Protein AF-A0A3D9BPG2-F1 (afdb_monomer)

Secondary structure (DSSP, 8-state):
---HHHHHHHHHHHHHHHHHHS---SS-HHHHHHHHHHHHHTS-HHHHHHHHHHTSSTTSPPHHHHHHHHHHHHTTSHHHHHH-S-HHHHHHHHHHHHHHHHH--GGGTTTS--HHHHHHHHHHHHHHHHHHHHHHTT--HHHHHHHHHHHIIIIIGGG--

Sequence (161 aa):
MFSENKFLEIIHALETFHRRIFKNHVLDKAEYRNKKQIIIDSVPEEHKAWLKDKLSFGNEPSLKERLIELLSEVCKYRIVGKIIKDNEEFIKQVRDSRNYYTHYDFSMEKKALNGSDLYYLTIKLRIILIIHLLILLGIEDEKIEQILQKLEDYHYNFLIG

Mean predicted aligned error: 5.29 Å

Organism: NCBI:txid333702

Radius of gyration: 18.81 Å; Cα contacts (8 Å, |Δi|>4): 110; chains: 1; bounding box: 44×29×55 Å

Foldseek 3Di:
DDDLVLLVVLLVVLLVLCCVPHDQFPDDPVVLVVVLVVVLVPDDPVCNVVSNVVSPSVRGDDSLVSLVVLCVVPVPAPVLCQLPVDSVLLSQQSVLQNVCSVVVPPVSPVSHDDDVRSVLSSVSSVLSVVLVVCVVVVNDPVVSNVVVVVCCVPPCVVSND

Solvent-accessible surface area (backbone atoms only — not comparable to full-atom values): 9298 Å² total; per-residue (Å²): 138,87,57,72,64,60,40,53,51,53,50,53,50,49,54,52,47,45,55,72,75,45,83,57,48,73,54,56,71,67,59,45,52,51,55,52,49,57,58,44,71,72,48,61,78,91,48,31,65,63,50,54,60,68,53,68,60,68,49,45,64,51,74,66,56,51,50,52,59,57,44,67,75,45,55,84,41,70,66,46,51,56,61,47,82,47,67,68,61,50,50,46,43,53,50,38,26,48,51,19,77,73,66,68,40,74,89,33,53,89,59,27,59,55,74,70,58,34,48,52,53,36,51,54,54,48,52,54,51,50,54,52,52,42,51,74,71,67,53,52,69,71,59,51,48,56,52,50,50,53,45,37,78,77,74,40,64,84,56,64,112

Nea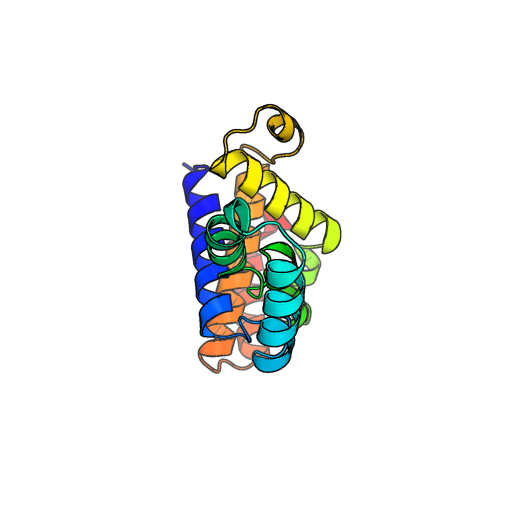rest PDB structures (foldseek):
  8x2q-assembly1_A  TM=1.949E-01  e=6.554E+00  Homo sapiens

InterPro domains:
  IPR041229 Apea-like HEPN [PF18739] (8-142)

pLDDT: mean 90.62, std 9.25, range [51.81, 97.75]

Structure (mmCIF, N/CA/C/O backbone):
data_AF-A0A3D9BPG2-F1
#
_entry.id   AF-A0A3D9BPG2-F1
#
loop_
_atom_site.group_PDB
_atom_site.id
_atom_site.type_symbol
_atom_site.label_atom_id
_atom_site.label_alt_id
_atom_site.label_comp_id
_atom_site.label_asym_id
_atom_site.label_entity_id
_atom_site.label_seq_id
_atom_site.pdbx_PDB_ins_code
_atom_site.Cartn_x
_atom_site.Cartn_y
_atom_site.Cartn_z
_atom_site.occupancy
_atom_site.B_iso_or_equiv
_atom_site.auth_seq_id
_atom_site.auth_comp_id
_atom_site.auth_asym_id
_atom_site.auth_atom_id
_atom_site.pdbx_PDB_model_num
ATOM 1 N N . MET A 1 1 ? 9.214 -1.774 21.238 1.00 57.66 1 MET A N 1
ATOM 2 C CA . MET A 1 1 ? 10.085 -1.045 20.294 1.00 57.66 1 MET A CA 1
ATOM 3 C C . MET A 1 1 ? 9.584 -1.277 18.869 1.00 57.66 1 MET A C 1
ATOM 5 O O . MET A 1 1 ? 9.319 -2.422 18.489 1.00 57.66 1 MET A O 1
ATOM 9 N N . PHE A 1 2 ? 9.318 -0.198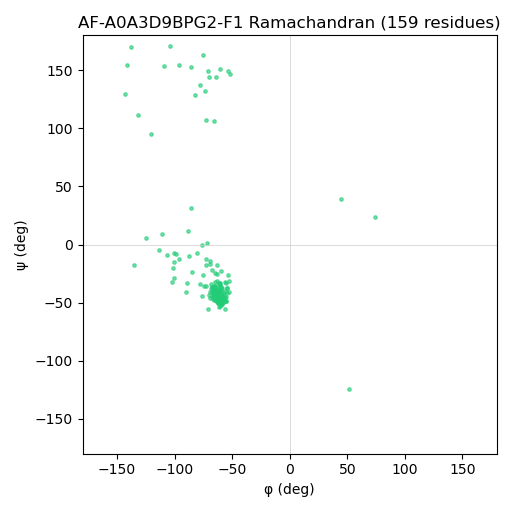 18.137 1.00 76.69 2 PHE A N 1
ATOM 10 C CA . PHE A 1 2 ? 9.007 -0.227 16.705 1.00 76.69 2 PHE A CA 1
ATOM 11 C C . PHE A 1 2 ? 10.318 -0.201 15.906 1.00 76.69 2 PHE A C 1
ATOM 13 O O . PHE A 1 2 ? 11.319 0.283 16.424 1.00 76.69 2 PHE A O 1
ATOM 20 N N . SER A 1 3 ? 10.313 -0.760 14.698 1.00 85.31 3 SER A N 1
ATOM 21 C CA . SER A 1 3 ? 11.442 -0.713 13.768 1.00 85.31 3 SER A CA 1
ATOM 22 C C . SER A 1 3 ? 10.927 -0.530 12.346 1.00 85.31 3 SER A C 1
ATOM 24 O O . SER A 1 3 ? 9.816 -0.950 12.019 1.00 85.31 3 SER A O 1
ATOM 26 N N . GLU A 1 4 ? 11.766 0.039 11.493 1.00 89.81 4 GLU A N 1
ATOM 27 C CA . GLU A 1 4 ? 11.541 0.234 10.061 1.00 89.81 4 GLU A CA 1
ATOM 28 C C . GLU A 1 4 ? 11.226 -1.098 9.361 1.00 89.81 4 GLU A C 1
ATOM 30 O O . GLU A 1 4 ? 10.396 -1.160 8.456 1.00 89.81 4 GLU A O 1
ATOM 35 N N . ASN A 1 5 ? 11.802 -2.203 9.848 1.00 91.44 5 ASN A N 1
ATOM 36 C CA . ASN A 1 5 ? 11.507 -3.545 9.345 1.00 91.44 5 ASN A CA 1
ATOM 37 C C . ASN A 1 5 ? 10.028 -3.916 9.491 1.00 91.44 5 ASN A C 1
ATOM 39 O O . ASN A 1 5 ? 9.472 -4.514 8.579 1.00 91.44 5 ASN A O 1
ATOM 43 N N . LYS A 1 6 ? 9.354 -3.506 10.574 1.00 93.25 6 LYS A N 1
ATOM 44 C CA . LYS A 1 6 ? 7.912 -3.771 10.742 1.00 93.25 6 LYS A CA 1
ATOM 45 C C . LYS A 1 6 ? 7.072 -3.051 9.692 1.00 93.25 6 LYS A C 1
ATOM 47 O O . LYS A 1 6 ? 6.029 -3.559 9.285 1.00 93.25 6 LYS A O 1
ATOM 52 N N . PHE A 1 7 ? 7.521 -1.874 9.257 1.00 95.50 7 PHE A N 1
ATOM 53 C CA . PHE A 1 7 ? 6.901 -1.171 8.143 1.00 95.50 7 PHE A CA 1
ATOM 54 C C . PHE A 1 7 ? 7.105 -1.940 6.827 1.00 95.50 7 PHE A C 1
ATOM 56 O O . PHE A 1 7 ? 6.146 -2.185 6.100 1.00 95.50 7 PHE A O 1
ATOM 63 N N . LEU A 1 8 ? 8.325 -2.397 6.534 1.00 95.81 8 LEU A N 1
ATOM 64 C CA . LEU A 1 8 ? 8.586 -3.184 5.321 1.00 95.81 8 LEU A CA 1
ATOM 65 C C . LEU A 1 8 ? 7.827 -4.522 5.314 1.00 95.81 8 LEU A C 1
ATOM 67 O O . LEU A 1 8 ? 7.263 -4.908 4.292 1.00 95.81 8 LEU A O 1
ATOM 71 N N . GLU A 1 9 ? 7.740 -5.197 6.460 1.00 95.94 9 GLU A N 1
ATOM 72 C CA . GLU A 1 9 ? 6.972 -6.433 6.634 1.00 95.94 9 GLU A CA 1
ATOM 73 C C . GLU A 1 9 ? 5.489 -6.240 6.299 1.00 95.94 9 GLU A C 1
ATOM 75 O O . GLU A 1 9 ? 4.919 -7.063 5.578 1.00 95.94 9 GLU A O 1
ATOM 80 N N . ILE A 1 10 ? 4.857 -5.152 6.768 1.00 97.06 10 ILE A N 1
ATOM 81 C CA . ILE A 1 10 ? 3.442 -4.916 6.453 1.00 97.06 10 ILE A CA 1
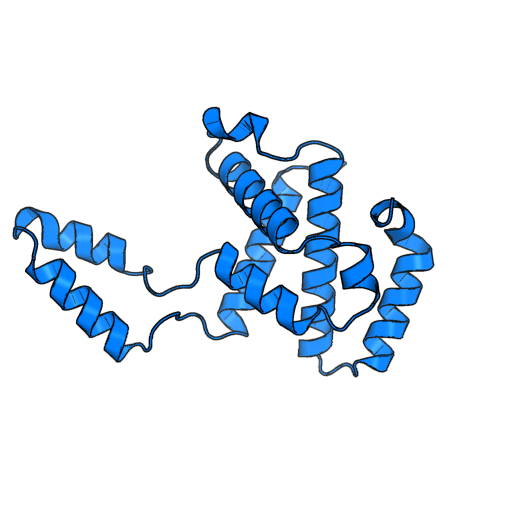ATOM 82 C C . ILE A 1 10 ? 3.234 -4.593 4.969 1.00 97.06 10 ILE A C 1
ATOM 84 O O . ILE A 1 10 ? 2.236 -5.026 4.392 1.00 97.06 10 ILE A O 1
ATOM 88 N N . ILE A 1 11 ? 4.183 -3.907 4.322 1.00 97.12 11 ILE A N 1
ATOM 89 C CA . ILE A 1 11 ? 4.124 -3.674 2.874 1.00 97.12 11 ILE A CA 1
ATOM 90 C C . ILE A 1 11 ? 4.218 -4.990 2.110 1.00 97.12 11 ILE A C 1
ATOM 92 O O . ILE A 1 11 ? 3.367 -5.255 1.263 1.00 97.12 11 ILE A O 1
ATOM 96 N N . HIS A 1 12 ? 5.189 -5.845 2.437 1.00 96.44 12 HIS A N 1
ATOM 97 C CA . HIS A 1 12 ? 5.314 -7.155 1.800 1.00 96.44 12 HIS A CA 1
ATOM 98 C C . HIS A 1 12 ? 4.060 -8.014 2.004 1.00 96.44 12 HIS A C 1
ATOM 100 O O . HIS A 1 12 ? 3.630 -8.710 1.078 1.00 96.44 12 HIS A O 1
ATOM 106 N N . ALA A 1 13 ? 3.442 -7.950 3.187 1.00 97.75 13 ALA A N 1
ATOM 107 C CA . ALA A 1 13 ? 2.187 -8.638 3.463 1.00 97.75 13 ALA A CA 1
ATOM 108 C C . ALA A 1 13 ? 1.044 -8.118 2.574 1.00 97.75 13 ALA A C 1
ATOM 110 O O . ALA A 1 13 ? 0.343 -8.925 1.966 1.00 97.75 13 ALA A O 1
ATOM 111 N N . LEU A 1 14 ? 0.895 -6.796 2.433 1.00 97.69 14 LEU A N 1
ATOM 112 C CA . LEU A 1 14 ? -0.110 -6.177 1.561 1.00 97.69 14 LEU A CA 1
ATOM 113 C C . LEU A 1 14 ? 0.119 -6.499 0.079 1.00 97.69 14 LEU A C 1
ATOM 115 O O . LEU A 1 14 ? -0.828 -6.847 -0.622 1.00 97.69 14 LEU A O 1
ATOM 119 N N . GLU A 1 15 ? 1.361 -6.436 -0.407 1.00 96.31 15 GLU A N 1
ATOM 120 C CA . GLU A 1 15 ? 1.690 -6.774 -1.798 1.00 96.31 15 GLU A CA 1
ATOM 121 C C . GLU A 1 15 ? 1.434 -8.258 -2.093 1.00 96.31 15 GLU A C 1
ATOM 123 O O . GLU A 1 15 ? 0.896 -8.600 -3.149 1.00 96.31 15 GLU A O 1
ATOM 128 N N . THR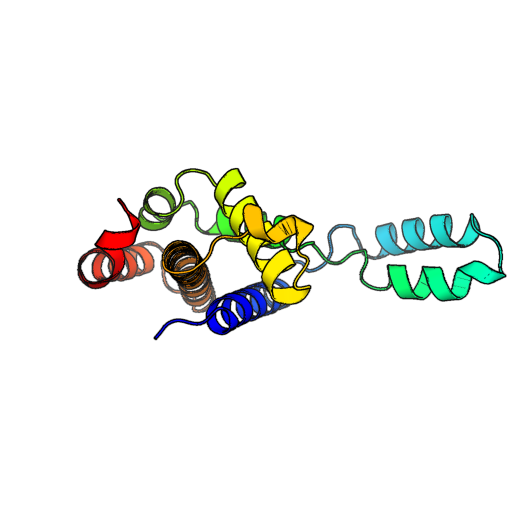 A 1 16 ? 1.771 -9.144 -1.150 1.00 96.38 16 THR A N 1
ATOM 129 C CA . THR A 1 16 ? 1.506 -10.586 -1.266 1.00 96.38 16 THR A CA 1
ATOM 130 C C . THR A 1 16 ? 0.012 -10.880 -1.239 1.00 96.38 16 THR A C 1
ATOM 132 O O . THR A 1 16 ? -0.467 -11.688 -2.036 1.00 96.38 16 THR A O 1
ATOM 135 N N . PHE A 1 17 ? -0.725 -10.224 -0.341 1.00 97.50 17 PHE A N 1
ATOM 136 C CA . PHE A 1 17 ? -2.174 -10.340 -0.251 1.00 97.50 17 PHE A CA 1
ATOM 137 C C . PHE A 1 17 ? -2.835 -9.890 -1.557 1.00 97.50 17 PHE A C 1
ATOM 139 O O . PHE A 1 17 ? -3.547 -10.676 -2.180 1.00 97.50 17 PHE A O 1
ATOM 146 N N . HIS A 1 18 ? -2.516 -8.681 -2.031 1.00 97.12 18 HIS A N 1
ATOM 147 C CA . HIS A 1 18 ? -3.047 -8.142 -3.285 1.00 97.12 18 HIS A CA 1
ATOM 148 C C . HIS A 1 18 ? -2.766 -9.080 -4.463 1.00 97.12 18 HIS A C 1
ATOM 150 O O . HIS A 1 18 ? -3.691 -9.487 -5.159 1.00 97.12 18 HIS A O 1
ATOM 156 N N . ARG A 1 19 ? -1.516 -9.541 -4.612 1.00 95.06 19 ARG A N 1
ATOM 157 C CA . ARG A 1 19 ? -1.111 -10.472 -5.679 1.00 95.06 19 ARG A CA 1
ATOM 158 C C . ARG A 1 19 ? -1.938 -11.764 -5.708 1.00 95.06 19 ARG A C 1
ATOM 160 O O . ARG A 1 19 ? -2.104 -12.340 -6.781 1.00 95.06 19 ARG A O 1
ATOM 167 N N . ARG A 1 20 ? -2.381 -12.259 -4.546 1.00 95.00 20 ARG A N 1
ATOM 168 C CA . ARG A 1 20 ? -3.115 -13.529 -4.421 1.00 95.00 20 ARG A CA 1
ATOM 169 C C . ARG A 1 20 ? -4.625 -13.378 -4.563 1.00 95.00 20 ARG A C 1
ATOM 171 O O . ARG A 1 20 ? -5.258 -14.316 -5.035 1.00 95.00 20 ARG A O 1
ATOM 178 N N . ILE A 1 21 ? -5.182 -12.256 -4.114 1.00 95.50 21 ILE A N 1
ATOM 179 C CA . ILE A 1 21 ? -6.634 -12.063 -4.000 1.00 95.50 21 ILE A CA 1
ATOM 180 C C . ILE A 1 21 ? -7.192 -11.208 -5.143 1.00 95.50 21 ILE A C 1
ATOM 182 O O . ILE A 1 21 ? -8.306 -11.448 -5.598 1.00 95.50 21 ILE A O 1
ATOM 186 N N . PHE A 1 22 ? -6.411 -10.253 -5.646 1.00 93.75 22 PHE A N 1
ATOM 187 C CA . PHE A 1 22 ? -6.824 -9.311 -6.682 1.00 93.75 22 PHE A CA 1
ATOM 188 C C . PHE A 1 22 ? -6.238 -9.678 -8.044 1.00 93.75 22 PHE A C 1
ATOM 190 O O . PHE A 1 22 ? -5.348 -10.525 -8.195 1.00 93.75 22 PHE A O 1
ATOM 197 N N . LYS A 1 23 ? -6.722 -8.990 -9.078 1.00 91.12 23 LYS A N 1
ATOM 198 C CA . LYS A 1 23 ? -6.167 -9.093 -10.423 1.00 91.12 23 LYS A CA 1
ATOM 199 C C . LYS A 1 23 ? -4.740 -8.527 -10.439 1.00 91.12 23 LYS A C 1
ATOM 201 O O . LYS A 1 23 ? -4.525 -7.324 -10.460 1.00 91.12 23 LYS A O 1
ATOM 206 N N . ASN A 1 24 ? -3.737 -9.399 -10.526 1.00 91.44 24 ASN A N 1
ATOM 207 C CA . ASN A 1 24 ? -2.325 -8.985 -10.541 1.00 91.44 24 ASN A CA 1
ATOM 208 C C . ASN A 1 24 ? -1.790 -8.616 -11.947 1.00 91.44 24 ASN A C 1
ATOM 210 O O . ASN A 1 24 ? -0.626 -8.867 -12.255 1.00 91.44 24 ASN A O 1
ATOM 214 N N . HIS A 1 25 ? -2.635 -8.088 -12.836 1.00 90.31 25 HIS A N 1
ATOM 215 C CA . HIS A 1 25 ? -2.210 -7.581 -14.145 1.00 90.31 25 HIS A CA 1
ATOM 216 C C . HIS A 1 25 ? -3.003 -6.338 -14.547 1.00 90.31 25 HIS A C 1
ATOM 218 O O . HIS A 1 25 ? -4.235 -6.363 -14.521 1.00 90.31 25 HIS A O 1
ATOM 224 N N . VAL A 1 26 ? -2.289 -5.278 -14.938 1.00 90.56 26 VAL A N 1
ATOM 225 C CA . VAL A 1 26 ? -2.883 -3.990 -15.327 1.00 90.56 26 VAL A CA 1
ATOM 226 C C . VAL A 1 26 ? -3.605 -4.125 -16.669 1.00 90.56 26 VAL A C 1
ATOM 228 O O . VAL A 1 26 ? -4.807 -3.886 -16.757 1.00 90.56 26 VAL A O 1
ATOM 231 N N . LEU A 1 27 ? -2.893 -4.586 -17.699 1.00 90.81 27 LEU A N 1
ATOM 232 C CA . LEU A 1 27 ? -3.456 -4.874 -19.020 1.00 90.81 27 LEU A CA 1
ATOM 233 C C . LEU A 1 27 ? -3.801 -6.351 -19.147 1.00 90.81 27 LEU A C 1
ATOM 235 O O . LEU A 1 27 ? -3.158 -7.193 -18.510 1.00 90.81 27 LEU A O 1
ATOM 239 N N . ASP A 1 28 ? -4.754 -6.678 -20.025 1.00 93.06 28 ASP A N 1
ATOM 240 C CA . ASP A 1 28 ? -4.978 -8.071 -20.414 1.00 93.06 28 ASP A CA 1
ATOM 241 C C . ASP A 1 28 ? -3.660 -8.726 -20.868 1.00 93.06 28 ASP A C 1
ATOM 243 O O . ASP A 1 28 ? -2.768 -8.088 -21.435 1.00 93.06 28 ASP A O 1
ATOM 247 N N . LYS A 1 29 ? -3.508 -10.027 -20.604 1.00 90.75 29 LYS A N 1
ATOM 248 C CA . LYS A 1 29 ? -2.255 -10.730 -20.897 1.00 90.75 29 LYS A CA 1
ATOM 249 C C . LYS A 1 29 ? -1.910 -10.695 -22.388 1.00 90.75 29 LYS A C 1
ATOM 251 O O . LYS A 1 29 ? -0.726 -10.642 -22.716 1.00 90.75 29 LYS A O 1
ATOM 256 N N . ALA A 1 30 ? -2.894 -10.766 -23.285 1.00 93.81 30 ALA A N 1
ATOM 257 C CA . ALA A 1 30 ? -2.661 -10.675 -24.723 1.00 93.81 30 ALA A CA 1
ATOM 258 C C . ALA A 1 30 ? -2.250 -9.259 -25.132 1.00 93.81 30 ALA A C 1
ATOM 260 O O . ALA A 1 30 ? -1.275 -9.098 -25.866 1.00 93.81 30 ALA A O 1
ATOM 261 N N . GLU A 1 31 ? -2.925 -8.248 -24.588 1.00 95.19 31 GLU A N 1
ATOM 262 C CA . GLU A 1 31 ? -2.603 -6.841 -24.826 1.00 95.19 31 GLU A CA 1
ATOM 263 C C . GLU A 1 31 ? -1.177 -6.504 -24.367 1.00 95.19 31 GLU A C 1
ATOM 265 O O . GLU A 1 31 ? -0.388 -5.944 -25.132 1.00 95.19 31 GLU A O 1
ATOM 270 N N . TYR A 1 32 ? -0.793 -6.930 -23.159 1.00 95.56 32 TYR A N 1
ATOM 271 C CA . TYR A 1 32 ? 0.560 -6.714 -22.655 1.00 95.56 32 TYR A CA 1
ATOM 272 C C . TYR A 1 32 ? 1.618 -7.449 -23.476 1.00 95.56 32 TYR A C 1
ATOM 274 O O . TYR A 1 32 ? 2.679 -6.887 -23.739 1.00 95.56 32 TYR A O 1
ATOM 282 N N . ARG A 1 33 ? 1.349 -8.691 -23.911 1.00 94.06 33 ARG A N 1
ATOM 283 C CA . ARG A 1 33 ? 2.266 -9.427 -24.797 1.00 94.06 33 ARG A CA 1
ATOM 284 C C . ARG A 1 33 ? 2.499 -8.670 -26.100 1.00 94.06 33 ARG A C 1
ATOM 286 O O . ARG A 1 33 ? 3.651 -8.530 -26.500 1.00 94.06 33 ARG A O 1
ATOM 293 N N . ASN A 1 34 ? 1.435 -8.155 -26.714 1.00 96.38 34 ASN A N 1
ATOM 294 C CA . ASN A 1 34 ? 1.540 -7.371 -27.941 1.00 96.38 34 ASN A CA 1
ATOM 295 C C . ASN A 1 34 ? 2.353 -6.087 -27.714 1.00 96.38 34 ASN A C 1
ATOM 297 O O . ASN A 1 34 ? 3.343 -5.844 -28.399 1.00 96.38 34 ASN A O 1
ATOM 301 N N . LYS A 1 35 ? 2.009 -5.313 -26.676 1.00 95.75 35 LYS A N 1
ATOM 302 C CA . LYS A 1 35 ? 2.744 -4.098 -26.295 1.00 95.75 35 LYS A CA 1
ATOM 303 C C . LYS A 1 35 ? 4.228 -4.378 -26.032 1.00 95.75 35 LYS A C 1
ATOM 305 O O . LYS A 1 35 ? 5.086 -3.642 -26.511 1.00 95.75 35 LYS A O 1
ATOM 310 N N . LYS A 1 36 ? 4.537 -5.447 -25.288 1.00 94.94 36 LYS A N 1
ATOM 311 C CA . LYS A 1 36 ? 5.909 -5.874 -24.982 1.00 94.94 36 LYS A CA 1
ATOM 312 C C . LYS A 1 36 ? 6.682 -6.219 -26.254 1.00 94.94 36 LYS A C 1
ATOM 314 O O . LYS A 1 36 ? 7.833 -5.811 -26.369 1.00 94.94 36 LYS A O 1
ATOM 319 N N . GLN A 1 37 ? 6.061 -6.931 -27.193 1.00 95.06 37 GLN A N 1
ATOM 320 C CA . GLN A 1 37 ? 6.702 -7.310 -28.451 1.00 95.06 37 GLN A CA 1
ATOM 321 C C . GLN A 1 37 ? 7.043 -6.081 -29.302 1.00 95.06 37 GLN A C 1
ATOM 323 O O . GLN A 1 37 ? 8.193 -5.928 -29.698 1.00 95.06 37 GLN A O 1
ATOM 328 N N . ILE A 1 38 ? 6.094 -5.152 -29.466 1.00 96.88 38 ILE A N 1
ATOM 329 C CA . ILE A 1 38 ? 6.303 -3.894 -30.205 1.00 96.88 38 ILE A CA 1
ATOM 330 C C . ILE A 1 38 ? 7.500 -3.108 -29.645 1.00 96.88 38 ILE A C 1
ATOM 332 O O . ILE A 1 38 ? 8.346 -2.635 -30.400 1.00 96.88 38 ILE A O 1
ATOM 336 N N . ILE A 1 39 ? 7.597 -2.990 -28.317 1.00 96.31 39 ILE A N 1
ATOM 337 C CA . ILE A 1 39 ? 8.698 -2.275 -27.657 1.00 96.31 39 ILE A CA 1
ATOM 338 C C . ILE A 1 39 ? 10.037 -2.989 -27.893 1.00 96.31 39 ILE A C 1
ATOM 340 O O . ILE A 1 39 ? 11.027 -2.336 -28.217 1.00 96.31 39 ILE A O 1
ATOM 344 N N . ILE A 1 40 ? 10.082 -4.317 -27.759 1.00 95.75 40 ILE A N 1
ATOM 345 C CA . ILE A 1 40 ? 11.311 -5.101 -27.955 1.00 95.75 40 ILE A CA 1
ATOM 346 C C . ILE A 1 40 ? 11.788 -5.029 -29.410 1.00 95.75 40 ILE A C 1
ATOM 348 O O . ILE A 1 40 ? 12.986 -4.926 -29.652 1.00 95.75 40 ILE A O 1
ATOM 352 N N . ASP A 1 41 ? 10.877 -5.042 -30.378 1.00 96.38 41 ASP A N 1
ATOM 353 C CA . ASP A 1 41 ? 11.249 -4.996 -31.794 1.00 96.38 41 ASP A CA 1
ATOM 354 C C . ASP A 1 41 ? 11.750 -3.619 -32.247 1.00 96.38 41 ASP A C 1
ATOM 356 O O . ASP A 1 41 ? 12.443 -3.529 -33.257 1.00 96.38 41 ASP A O 1
ATOM 360 N N . SER A 1 42 ? 11.467 -2.562 -31.478 1.00 96.88 42 SER A N 1
ATOM 361 C CA . SER A 1 42 ? 11.935 -1.198 -31.761 1.00 96.88 42 SER A CA 1
ATOM 362 C C . SER A 1 42 ? 13.377 -0.895 -31.330 1.00 96.88 42 SER A C 1
ATOM 364 O O . SER A 1 42 ? 13.880 0.182 -31.649 1.00 96.88 42 SER A O 1
ATOM 366 N N . VAL A 1 43 ? 14.050 -1.802 -30.610 1.00 96.56 43 VAL A N 1
ATOM 367 C CA . VAL A 1 43 ? 15.422 -1.587 -30.113 1.00 96.56 43 VAL A CA 1
ATOM 368 C C . VAL A 1 43 ? 16.449 -2.468 -30.845 1.00 96.56 43 VAL A C 1
ATOM 370 O O . VAL A 1 43 ? 16.090 -3.544 -31.330 1.00 96.56 43 VAL A O 1
ATOM 373 N N . PRO A 1 44 ? 17.733 -2.053 -30.917 1.00 97.62 44 PRO A N 1
ATOM 374 C CA . PRO A 1 44 ? 18.813 -2.873 -31.468 1.00 97.62 44 PRO A CA 1
ATOM 375 C C . PRO A 1 44 ? 18.907 -4.260 -30.819 1.00 97.62 44 PRO A C 1
ATOM 377 O O . PRO A 1 44 ? 18.632 -4.414 -29.626 1.00 97.62 44 PRO A O 1
ATOM 380 N N . GLU A 1 45 ? 19.352 -5.262 -31.586 1.00 96.19 45 GLU A N 1
ATOM 381 C CA . GLU A 1 45 ? 19.439 -6.660 -31.124 1.00 96.19 45 GLU A CA 1
ATOM 382 C C . GLU A 1 45 ? 20.243 -6.828 -29.830 1.00 96.19 45 GLU A C 1
ATOM 384 O O . GLU A 1 45 ? 19.849 -7.584 -28.942 1.00 96.19 45 GLU A O 1
ATOM 389 N N . GLU A 1 46 ? 21.316 -6.054 -29.666 1.00 96.88 46 GLU A N 1
ATOM 390 C CA . GLU A 1 46 ? 22.153 -6.058 -28.461 1.00 96.88 46 GLU A CA 1
ATOM 391 C C . GLU A 1 46 ? 21.399 -5.684 -27.171 1.00 96.88 46 GLU A C 1
ATOM 393 O O . GLU A 1 46 ? 21.807 -6.075 -26.077 1.00 96.88 46 GLU A O 1
ATOM 398 N N . HIS A 1 47 ? 20.275 -4.966 -27.268 1.00 96.44 47 HIS A N 1
ATOM 399 C CA . HIS A 1 47 ? 19.471 -4.550 -26.116 1.00 96.44 47 HIS A CA 1
ATOM 400 C C . HIS A 1 47 ? 18.236 -5.426 -25.883 1.00 96.44 47 HIS A C 1
ATOM 402 O O . HIS A 1 47 ? 17.655 -5.375 -24.793 1.00 96.44 47 HIS A O 1
ATOM 408 N N . LYS A 1 48 ? 17.824 -6.249 -26.859 1.00 96.00 48 LYS A N 1
ATOM 409 C CA . LYS A 1 48 ? 16.556 -6.997 -26.788 1.00 96.00 48 LYS A CA 1
ATOM 410 C C . LYS A 1 48 ? 16.499 -7.960 -25.610 1.00 96.00 48 LYS A C 1
ATOM 412 O O . LYS A 1 48 ? 15.486 -7.999 -24.913 1.00 96.00 48 LYS A O 1
ATOM 417 N N . ALA A 1 49 ? 17.572 -8.711 -25.357 1.00 94.62 49 ALA A N 1
ATOM 418 C CA . ALA A 1 49 ? 17.621 -9.672 -24.253 1.00 94.62 49 ALA A CA 1
ATOM 419 C C . ALA A 1 49 ? 17.472 -8.978 -22.887 1.00 94.62 49 ALA A C 1
ATOM 421 O O . ALA A 1 49 ? 16.589 -9.328 -22.104 1.00 94.62 49 ALA A O 1
ATOM 422 N N . TRP A 1 50 ? 18.264 -7.929 -22.646 1.00 95.56 50 TRP A N 1
ATOM 423 C CA . TRP A 1 50 ? 18.188 -7.129 -21.422 1.00 95.56 50 TRP A CA 1
ATOM 424 C C . TRP A 1 50 ? 16.799 -6.505 -21.228 1.00 95.56 50 TRP A C 1
ATOM 426 O O . TRP A 1 50 ? 16.223 -6.582 -20.139 1.00 95.56 50 TRP A O 1
ATOM 436 N N . LEU A 1 51 ? 16.223 -5.926 -22.286 1.00 95.38 51 LEU A N 1
ATOM 437 C CA . LEU A 1 51 ? 14.918 -5.274 -22.205 1.00 95.38 51 LEU A CA 1
ATOM 438 C C . LEU A 1 51 ? 13.788 -6.284 -21.973 1.00 95.38 51 LEU A C 1
ATOM 440 O O . LEU A 1 51 ? 12.873 -6.024 -21.188 1.00 95.38 51 LEU A O 1
ATOM 444 N N . LYS A 1 52 ? 13.861 -7.464 -22.599 1.00 93.81 52 LYS A N 1
ATOM 445 C CA . LYS A 1 52 ? 12.896 -8.551 -22.396 1.00 93.81 52 LYS A CA 1
ATOM 446 C C . LYS A 1 52 ? 12.814 -8.961 -20.928 1.00 93.81 52 LYS A C 1
ATOM 448 O O . LYS A 1 52 ? 11.692 -9.135 -20.438 1.00 93.81 52 LYS A O 1
ATOM 453 N N . ASP A 1 53 ? 13.960 -9.052 -20.254 1.00 93.44 53 ASP A N 1
ATOM 454 C CA . ASP A 1 53 ? 14.057 -9.377 -18.829 1.00 93.44 53 ASP A CA 1
ATOM 455 C C . ASP A 1 53 ? 13.487 -8.263 -17.950 1.00 93.44 53 ASP A C 1
ATOM 457 O O . ASP A 1 53 ? 12.681 -8.530 -17.055 1.00 93.44 53 ASP A O 1
ATOM 461 N N . LYS A 1 54 ? 13.821 -6.998 -18.238 1.00 93.38 54 LYS A N 1
ATOM 462 C CA . LYS A 1 54 ? 13.269 -5.844 -17.504 1.00 93.38 54 LYS A CA 1
ATOM 463 C C . LYS A 1 54 ? 11.749 -5.735 -17.630 1.00 93.38 54 LYS A C 1
ATOM 465 O O . LYS A 1 54 ? 11.080 -5.351 -16.675 1.00 93.38 54 LYS A O 1
ATOM 470 N N . LEU A 1 55 ? 11.192 -6.131 -18.771 1.00 94.44 55 LEU A N 1
ATOM 471 C CA . LEU A 1 55 ? 9.752 -6.140 -19.032 1.00 94.44 55 LEU A CA 1
ATOM 472 C C . LEU A 1 55 ? 9.064 -7.451 -18.608 1.00 94.44 55 LEU A C 1
ATOM 474 O O . LEU A 1 55 ? 7.937 -7.715 -19.022 1.00 94.44 55 LEU A O 1
ATOM 478 N N . SER A 1 56 ? 9.709 -8.345 -17.857 1.00 89.56 56 SER A N 1
ATOM 479 C CA . SER A 1 56 ? 9.079 -9.612 -17.438 1.00 89.56 56 SER A CA 1
ATOM 480 C C . SER A 1 56 ? 7.929 -9.409 -16.452 1.00 89.56 56 SER A C 1
ATOM 482 O O . SER A 1 56 ? 6.906 -10.078 -16.570 1.00 89.56 56 SER A O 1
ATOM 484 N N . PHE A 1 57 ? 8.055 -8.430 -15.555 1.00 88.00 57 PHE A N 1
ATOM 485 C CA . PHE A 1 57 ? 7.045 -8.106 -14.540 1.00 88.00 57 PHE A CA 1
ATOM 486 C C . PHE A 1 57 ? 6.361 -6.758 -14.783 1.00 88.00 57 PHE A C 1
ATOM 488 O O . PHE A 1 57 ? 5.603 -6.288 -13.945 1.00 88.00 57 PHE A O 1
ATOM 495 N N . GLY A 1 58 ? 6.591 -6.127 -15.938 1.00 89.50 58 GLY A N 1
ATOM 496 C CA . GLY A 1 58 ? 6.090 -4.777 -16.210 1.00 89.50 58 GLY A CA 1
ATOM 497 C C . GLY A 1 58 ? 4.576 -4.678 -16.438 1.00 89.50 58 GLY A C 1
ATOM 498 O O . GLY A 1 58 ? 4.104 -3.590 -16.748 1.00 89.50 58 GLY A O 1
ATOM 499 N N . ASN A 1 59 ? 3.831 -5.786 -16.343 1.00 94.06 59 ASN A N 1
ATOM 500 C CA . ASN A 1 59 ? 2.363 -5.779 -16.307 1.00 94.06 59 ASN A CA 1
ATOM 501 C C . ASN A 1 59 ? 1.801 -5.947 -14.894 1.00 94.06 59 ASN A C 1
ATOM 503 O O . ASN A 1 59 ? 0.585 -5.914 -14.720 1.00 94.06 59 ASN A O 1
ATOM 507 N N . GLU A 1 60 ? 2.648 -6.221 -13.901 1.00 93.69 60 GLU A N 1
ATOM 508 C CA . GLU A 1 60 ? 2.192 -6.262 -12.519 1.00 93.69 60 GLU A CA 1
ATOM 509 C C . GLU A 1 60 ? 1.857 -4.839 -12.058 1.00 93.69 60 GLU A C 1
ATOM 511 O O . GLU A 1 60 ? 2.562 -3.898 -12.434 1.00 93.69 60 GLU A O 1
ATOM 516 N N . PRO A 1 61 ? 0.817 -4.662 -11.226 1.00 94.50 61 PRO A N 1
ATOM 517 C CA . PRO A 1 61 ? 0.526 -3.357 -10.658 1.00 94.50 61 PRO A CA 1
ATOM 518 C C . PRO A 1 61 ? 1.710 -2.856 -9.821 1.00 94.50 61 PRO A C 1
ATOM 520 O O . PRO A 1 61 ? 2.485 -3.622 -9.245 1.00 94.50 61 PRO A O 1
ATOM 523 N N . SER A 1 62 ? 1.860 -1.546 -9.738 1.00 94.38 6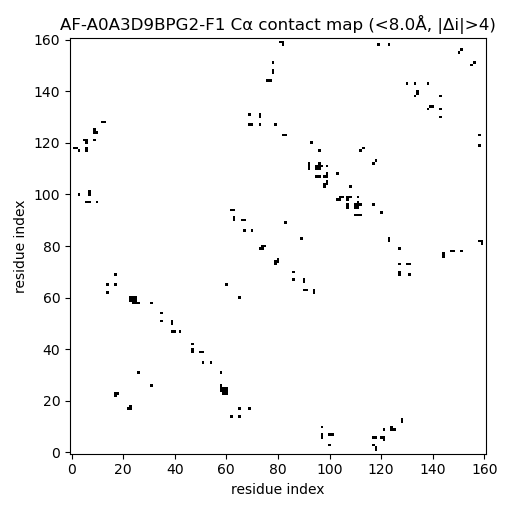2 SER A N 1
ATOM 524 C CA . SER A 1 62 ? 2.755 -0.851 -8.817 1.00 94.38 62 SER A CA 1
ATOM 525 C C . SER A 1 62 ? 2.185 -0.843 -7.396 1.00 94.38 62 SER A C 1
ATOM 527 O O . SER A 1 62 ? 0.987 -1.029 -7.194 1.00 94.38 62 SER A O 1
ATOM 529 N N . LEU A 1 63 ? 3.017 -0.566 -6.383 1.00 94.62 63 LEU A N 1
ATOM 530 C CA . LEU A 1 63 ? 2.536 -0.398 -5.001 1.00 94.62 63 LEU A CA 1
ATOM 531 C C . LEU A 1 63 ? 1.429 0.668 -4.903 1.00 94.62 63 LEU A C 1
ATOM 533 O O . LEU A 1 63 ? 0.466 0.483 -4.168 1.00 94.62 63 LEU A O 1
ATOM 537 N N . LYS A 1 64 ? 1.535 1.753 -5.683 1.00 96.00 64 LYS A N 1
ATOM 538 C CA . LYS A 1 64 ? 0.510 2.803 -5.748 1.00 96.00 64 LYS A CA 1
ATOM 539 C C . LYS A 1 64 ? -0.835 2.232 -6.204 1.00 96.00 64 LYS A C 1
ATOM 541 O O . LYS A 1 64 ? -1.832 2.442 -5.526 1.00 96.00 64 LYS A O 1
ATOM 546 N N . GLU A 1 65 ? -0.854 1.516 -7.327 1.00 95.81 65 GLU A N 1
ATOM 547 C CA . GLU A 1 65 ? -2.082 0.925 -7.882 1.00 95.81 65 GLU A CA 1
ATOM 548 C C . GLU A 1 65 ? -2.700 -0.089 -6.915 1.00 95.81 65 GLU A C 1
ATOM 550 O O . GLU A 1 65 ? -3.901 -0.035 -6.670 1.00 95.81 65 GLU A O 1
ATOM 555 N N . ARG A 1 66 ? -1.870 -0.930 -6.279 1.00 97.31 66 ARG A N 1
ATOM 556 C CA . ARG A 1 66 ? -2.331 -1.867 -5.244 1.00 97.31 66 ARG A CA 1
ATOM 557 C C . ARG A 1 66 ? -3.016 -1.151 -4.085 1.00 97.31 66 ARG A C 1
ATOM 559 O O . ARG A 1 66 ? -4.081 -1.572 -3.652 1.00 97.31 66 ARG A O 1
ATOM 566 N N . LEU A 1 67 ? -2.414 -0.078 -3.570 1.00 97.50 67 LEU A N 1
ATOM 567 C CA . LEU A 1 67 ? -2.981 0.672 -2.448 1.00 97.50 67 LEU A CA 1
ATOM 568 C C . LEU A 1 67 ? -4.280 1.389 -2.829 1.00 97.50 67 LEU A C 1
ATOM 570 O O . LEU A 1 67 ? -5.185 1.427 -2.006 1.00 97.50 67 LEU A O 1
ATOM 574 N N . ILE A 1 68 ? -4.396 1.913 -4.055 1.00 97.06 68 ILE A N 1
ATOM 575 C CA . ILE A 1 68 ? -5.647 2.516 -4.544 1.00 97.06 68 ILE A CA 1
ATOM 576 C C . ILE A 1 68 ? -6.782 1.489 -4.497 1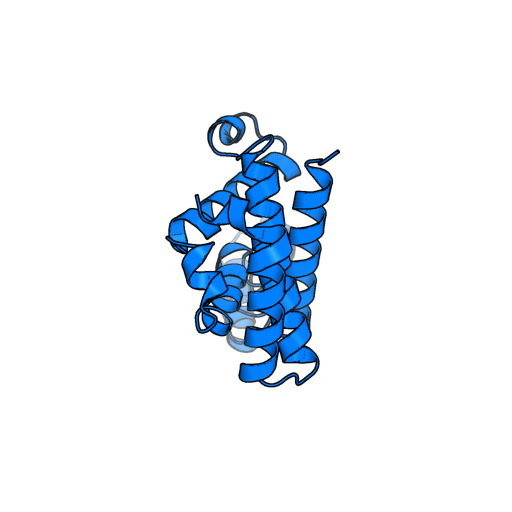.00 97.06 68 ILE A C 1
ATOM 578 O O . ILE A 1 68 ? -7.823 1.767 -3.909 1.00 97.06 68 ILE A O 1
ATOM 582 N N . GLU A 1 69 ? -6.561 0.302 -5.063 1.00 96.62 69 GLU A N 1
ATOM 583 C CA . GLU A 1 69 ? -7.575 -0.758 -5.124 1.00 96.62 69 GLU A CA 1
ATOM 584 C C . GLU A 1 69 ? -7.916 -1.310 -3.730 1.00 96.62 69 GLU A C 1
ATOM 586 O O . GLU A 1 69 ? -9.081 -1.495 -3.381 1.00 96.62 69 GLU A O 1
ATOM 591 N N . LEU A 1 70 ? -6.908 -1.501 -2.873 1.00 97.25 70 LEU A N 1
ATOM 592 C CA . LEU A 1 70 ? -7.135 -1.926 -1.491 1.00 97.25 70 LEU A CA 1
ATOM 593 C C . LEU A 1 70 ? -7.941 -0.892 -0.700 1.00 97.25 70 LEU A C 1
ATOM 595 O O . LEU A 1 70 ? -8.784 -1.281 0.105 1.00 97.25 70 LEU A O 1
ATOM 599 N N . LEU A 1 71 ? -7.686 0.404 -0.893 1.00 97.12 71 LEU A N 1
ATOM 600 C CA . LEU A 1 71 ? -8.409 1.465 -0.192 1.00 97.12 71 LEU A CA 1
ATOM 601 C C . LEU A 1 71 ? -9.840 1.624 -0.707 1.00 97.12 71 LEU A C 1
ATOM 603 O O . LEU A 1 71 ? -10.727 1.884 0.104 1.00 97.12 71 LEU A O 1
ATOM 607 N N . SER A 1 72 ? -10.092 1.436 -2.006 1.00 95.88 72 SER A N 1
ATOM 608 C CA . SER A 1 72 ? -11.448 1.552 -2.558 1.00 95.88 72 SER A CA 1
ATOM 609 C C . SER A 1 72 ? -12.420 0.513 -1.998 1.00 95.88 72 SER A C 1
ATOM 611 O O . SER A 1 72 ? -13.594 0.819 -1.834 1.00 95.88 72 SER A O 1
ATOM 613 N N . GLU A 1 73 ? -11.945 -0.682 -1.643 1.00 94.75 73 GLU A N 1
ATOM 614 C CA . GLU A 1 73 ? -12.784 -1.743 -1.057 1.00 94.75 73 GLU A CA 1
ATOM 615 C C . GLU A 1 73 ? -13.147 -1.496 0.419 1.00 94.75 73 GLU A C 1
ATOM 617 O O . GLU A 1 73 ? -14.164 -1.979 0.920 1.00 94.75 73 GLU A O 1
ATOM 622 N N . VAL A 1 74 ? -12.313 -0.742 1.142 1.00 95.50 74 VAL A N 1
ATOM 623 C CA . VAL A 1 74 ? -12.440 -0.567 2.601 1.00 95.50 74 VAL A CA 1
ATOM 624 C C . VAL A 1 74 ? -12.806 0.855 3.015 1.00 95.50 74 VAL A C 1
ATOM 626 O O . VAL A 1 74 ? -13.071 1.095 4.190 1.00 95.50 74 VAL A O 1
ATOM 629 N N . CYS A 1 75 ? -12.888 1.804 2.080 1.00 93.88 75 CYS A N 1
ATOM 630 C CA . CYS A 1 75 ? -13.286 3.183 2.376 1.00 93.88 75 CYS A CA 1
ATOM 631 C C . CYS A 1 75 ? -14.724 3.301 2.911 1.00 93.88 75 CYS A C 1
ATOM 633 O O . CYS A 1 75 ? -15.056 4.302 3.541 1.00 93.88 75 CYS A O 1
ATOM 635 N N . LYS A 1 76 ? -15.556 2.268 2.711 1.00 93.50 76 LYS A N 1
ATOM 636 C CA . LYS A 1 76 ? -16.905 2.161 3.284 1.00 93.50 76 LYS A CA 1
ATOM 637 C C . LYS A 1 76 ? -16.915 2.065 4.815 1.00 93.50 76 LYS A C 1
ATOM 639 O O . LYS A 1 76 ? -17.914 2.429 5.426 1.00 93.50 76 LYS A O 1
ATOM 644 N N . TYR A 1 77 ? -15.824 1.601 5.431 1.00 93.38 77 TYR A N 1
ATOM 645 C CA . TYR A 1 77 ? -15.732 1.473 6.884 1.00 93.38 77 TYR A CA 1
ATOM 646 C C . TYR A 1 77 ? -15.372 2.810 7.530 1.00 93.38 77 TYR A C 1
ATOM 648 O O . TYR A 1 77 ? -14.369 3.447 7.193 1.00 93.38 77 TYR A O 1
ATOM 656 N N . ARG A 1 78 ? -16.154 3.219 8.527 1.00 90.25 78 ARG A N 1
ATOM 657 C CA . ARG A 1 78 ? -16.058 4.513 9.206 1.00 90.25 78 ARG A CA 1
ATOM 658 C C . ARG A 1 78 ? -14.672 4.761 9.792 1.00 90.25 78 ARG A C 1
ATOM 660 O O . ARG A 1 78 ? -14.174 5.883 9.718 1.00 90.25 78 ARG A O 1
ATOM 667 N N . ILE A 1 79 ? -14.041 3.737 10.373 1.00 89.00 79 ILE A N 1
ATOM 668 C CA . ILE A 1 79 ? -12.698 3.879 10.953 1.00 89.00 79 ILE A CA 1
ATOM 669 C C . ILE A 1 79 ? -11.660 4.257 9.892 1.00 89.00 79 ILE A C 1
ATOM 671 O O . ILE A 1 79 ? -10.780 5.063 10.180 1.00 89.00 79 ILE A O 1
ATOM 675 N N . VAL A 1 80 ? -11.787 3.741 8.662 1.00 91.81 80 VAL A N 1
ATOM 676 C CA . VAL A 1 80 ? -10.839 4.002 7.570 1.00 91.81 80 VAL A CA 1
ATOM 677 C C . VAL A 1 80 ? -10.862 5.481 7.210 1.00 91.81 80 VAL A C 1
ATOM 679 O O . VAL A 1 80 ? -9.804 6.106 7.182 1.00 91.81 80 VAL A O 1
ATOM 682 N N . GLY A 1 81 ? -12.055 6.065 7.056 1.00 90.12 81 GLY A N 1
ATOM 683 C CA . GLY A 1 81 ? -12.207 7.501 6.799 1.00 90.12 81 GLY A CA 1
ATOM 684 C C . GLY A 1 81 ? -11.708 8.400 7.939 1.00 90.12 81 GLY A C 1
ATOM 685 O O . GLY A 1 81 ? -11.308 9.536 7.698 1.00 90.12 81 GLY A O 1
ATOM 686 N N . LYS A 1 82 ? -11.678 7.906 9.185 1.00 89.38 82 LYS A N 1
ATOM 687 C CA . LYS A 1 82 ? -11.103 8.648 10.323 1.00 89.38 82 LYS A CA 1
ATOM 688 C C . LYS A 1 82 ? -9.573 8.637 10.314 1.00 89.38 82 LYS A C 1
ATOM 690 O O . LYS A 1 82 ? -8.957 9.670 10.569 1.00 89.38 82 LYS A O 1
ATOM 695 N N . ILE A 1 83 ? -8.959 7.480 10.047 1.00 90.69 83 ILE A N 1
ATOM 696 C CA . ILE A 1 83 ? -7.497 7.314 10.121 1.00 90.69 83 ILE A CA 1
ATOM 697 C C . ILE A 1 83 ? -6.778 7.730 8.828 1.00 90.69 83 ILE A C 1
ATOM 699 O O . ILE A 1 83 ? -5.593 8.080 8.871 1.00 90.69 83 ILE A O 1
ATOM 703 N N . ILE A 1 84 ? -7.470 7.714 7.685 1.00 92.88 84 ILE A N 1
ATOM 704 C CA . ILE A 1 84 ? -6.976 8.173 6.383 1.00 92.88 84 ILE A CA 1
ATOM 705 C C . ILE A 1 84 ? -7.900 9.292 5.894 1.00 92.88 84 ILE A C 1
ATOM 707 O O . ILE A 1 84 ? -8.949 9.046 5.308 1.00 92.88 84 ILE A O 1
ATOM 711 N N . LYS A 1 85 ? -7.494 10.538 6.163 1.00 90.31 85 LYS A N 1
ATOM 712 C CA . LYS A 1 85 ? -8.231 11.746 5.753 1.00 90.31 85 LYS A CA 1
ATOM 713 C C . LYS A 1 85 ? -8.016 12.081 4.273 1.00 90.31 85 LYS A C 1
ATOM 715 O O . LYS A 1 85 ? -8.920 12.586 3.620 1.00 90.31 85 LYS A O 1
ATOM 720 N N . ASP A 1 86 ? -6.819 11.795 3.766 1.00 94.69 86 ASP A N 1
ATOM 721 C CA . ASP A 1 86 ? -6.416 12.024 2.380 1.00 94.69 86 ASP A CA 1
ATOM 722 C C . ASP A 1 86 ? -5.749 10.753 1.839 1.00 94.69 86 ASP A C 1
ATOM 724 O O . ASP A 1 86 ? -4.668 10.357 2.286 1.00 94.69 86 ASP A O 1
ATOM 728 N N . ASN A 1 87 ? -6.422 10.097 0.890 1.00 94.75 87 ASN A N 1
ATOM 729 C CA . ASN A 1 87 ? -5.937 8.864 0.277 1.00 94.75 87 ASN A CA 1
ATOM 730 C C . ASN A 1 87 ? -4.671 9.098 -0.554 1.00 94.75 87 ASN A C 1
ATOM 732 O O . ASN A 1 87 ? -3.776 8.252 -0.545 1.00 94.75 87 ASN A O 1
ATOM 736 N N . GLU A 1 88 ? -4.579 10.215 -1.278 1.00 95.38 88 GLU A N 1
ATOM 737 C CA . GLU A 1 88 ? -3.447 10.482 -2.164 1.00 95.38 88 GLU A CA 1
ATOM 738 C C . GLU A 1 88 ? -2.180 10.743 -1.359 1.00 95.38 88 GLU A C 1
ATOM 740 O O . GLU A 1 88 ? -1.134 10.146 -1.640 1.00 95.38 88 GLU A O 1
ATOM 745 N N . GLU A 1 89 ? -2.284 11.575 -0.322 1.00 95.69 89 GLU A N 1
ATOM 746 C CA . GLU A 1 89 ? -1.162 11.853 0.569 1.00 95.69 89 GLU A CA 1
ATOM 747 C C . GLU A 1 89 ? -0.760 10.601 1.357 1.00 95.69 89 GLU A C 1
ATOM 749 O O . GLU A 1 89 ? 0.429 10.295 1.442 1.00 95.69 89 GLU A O 1
ATOM 754 N N . PHE A 1 90 ? -1.720 9.805 1.842 1.00 96.88 90 PHE A N 1
ATOM 755 C CA . PHE A 1 90 ? -1.416 8.534 2.503 1.00 96.88 90 PHE A CA 1
ATOM 756 C C . PHE A 1 90 ? -0.641 7.581 1.581 1.00 96.88 90 PHE A C 1
ATOM 758 O O . PHE A 1 90 ? 0.423 7.084 1.953 1.00 96.88 90 PHE A O 1
ATOM 765 N N . ILE A 1 91 ? -1.115 7.357 0.352 1.00 97.12 91 ILE A N 1
ATOM 766 C CA . ILE A 1 91 ? -0.432 6.484 -0.616 1.00 97.12 91 ILE A CA 1
ATOM 767 C C . ILE A 1 91 ? 0.973 7.011 -0.931 1.00 97.12 91 ILE A C 1
ATOM 769 O O . ILE A 1 91 ? 1.928 6.233 -1.030 1.00 97.12 91 ILE A O 1
ATOM 773 N N . LYS A 1 92 ? 1.113 8.330 -1.086 1.00 95.44 92 LYS A N 1
ATOM 774 C CA . LYS A 1 92 ? 2.400 8.979 -1.332 1.00 95.44 92 LYS A CA 1
ATOM 775 C C . LYS A 1 92 ? 3.370 8.754 -0.171 1.00 95.44 92 LYS A C 1
ATOM 777 O O . LYS A 1 92 ? 4.489 8.318 -0.425 1.00 95.44 92 LYS A O 1
ATOM 782 N N . GLN A 1 93 ? 2.938 8.949 1.074 1.00 95.38 93 GLN A N 1
ATOM 783 C CA . GLN A 1 93 ? 3.754 8.705 2.269 1.00 95.38 93 GLN A CA 1
ATOM 784 C C . GLN A 1 93 ? 4.214 7.249 2.369 1.00 95.38 93 GLN A C 1
ATOM 786 O O . GLN A 1 93 ? 5.385 6.989 2.653 1.00 95.38 93 GLN A O 1
ATOM 791 N N . VAL A 1 94 ? 3.322 6.295 2.082 1.00 96.38 94 VAL A N 1
ATOM 792 C CA . VAL A 1 94 ? 3.658 4.865 2.048 1.00 96.38 94 VAL A CA 1
ATOM 793 C C . VAL A 1 94 ? 4.713 4.571 0.990 1.00 96.38 94 VAL A C 1
ATOM 795 O O . VAL A 1 94 ? 5.716 3.916 1.278 1.00 96.38 94 VAL A O 1
ATOM 798 N N . ARG A 1 95 ? 4.513 5.069 -0.231 1.00 94.06 95 ARG A N 1
ATOM 799 C CA . ARG A 1 95 ? 5.445 4.855 -1.339 1.00 94.06 95 ARG A CA 1
ATOM 800 C C . ARG A 1 95 ? 6.812 5.463 -1.039 1.00 94.06 95 ARG A C 1
ATOM 802 O O . ARG A 1 95 ? 7.820 4.784 -1.208 1.00 94.06 95 ARG A O 1
ATOM 809 N N . ASP A 1 96 ? 6.846 6.719 -0.610 1.00 92.69 96 ASP A N 1
ATOM 810 C CA . ASP A 1 96 ? 8.091 7.456 -0.396 1.00 92.69 96 ASP A CA 1
ATOM 811 C C . ASP A 1 96 ? 8.879 6.851 0.781 1.00 92.69 96 ASP A C 1
ATOM 813 O O . ASP A 1 96 ? 10.080 6.606 0.649 1.00 92.69 96 ASP A O 1
ATOM 817 N N . SER A 1 97 ? 8.193 6.466 1.866 1.00 93.94 97 SER A N 1
ATOM 818 C CA . SER A 1 97 ? 8.818 5.752 2.990 1.00 93.94 97 SER A CA 1
ATOM 819 C C . SER A 1 97 ? 9.337 4.374 2.569 1.00 93.94 97 SER A C 1
ATOM 821 O O . SER A 1 97 ? 10.467 4.020 2.895 1.00 93.94 97 SER A O 1
ATOM 823 N N . ARG A 1 98 ? 8.575 3.596 1.783 1.00 93.50 98 ARG A N 1
ATOM 824 C CA . ARG A 1 98 ? 9.048 2.290 1.288 1.00 93.50 98 ARG A CA 1
ATOM 825 C C . ARG A 1 98 ? 10.268 2.435 0.397 1.00 93.50 98 ARG A C 1
ATOM 827 O O . ARG A 1 98 ? 11.207 1.657 0.540 1.00 93.50 98 ARG A O 1
ATOM 834 N N . ASN A 1 99 ? 10.258 3.402 -0.515 1.00 89.56 99 ASN A N 1
ATOM 835 C CA . ASN A 1 99 ? 11.384 3.649 -1.409 1.00 89.56 99 ASN A CA 1
ATOM 836 C C . ASN A 1 99 ? 12.654 3.961 -0.612 1.00 89.56 99 ASN A C 1
ATOM 838 O O . ASN A 1 99 ? 13.686 3.339 -0.861 1.00 89.56 99 ASN A O 1
ATOM 842 N N . TYR A 1 100 ? 12.558 4.849 0.382 1.00 91.69 100 TYR A N 1
ATOM 843 C CA . TYR A 1 100 ? 13.678 5.169 1.261 1.00 91.69 100 TYR A CA 1
ATOM 844 C C . TYR A 1 100 ? 14.158 3.947 2.048 1.00 91.69 100 TYR A C 1
ATOM 846 O O . TYR A 1 100 ? 15.318 3.584 1.931 1.00 91.69 100 TYR A O 1
ATOM 854 N N . TYR A 1 101 ? 13.289 3.243 2.774 1.00 89.19 101 TYR A N 1
ATOM 855 C CA . TYR A 1 101 ? 13.722 2.118 3.616 1.00 89.19 101 TYR A CA 1
ATOM 856 C C . TYR A 1 101 ? 14.131 0.855 2.838 1.00 89.19 101 TYR A C 1
ATOM 858 O O . TYR A 1 101 ? 14.740 -0.040 3.414 1.00 89.19 101 TYR A O 1
ATOM 866 N N . THR A 1 102 ? 13.833 0.773 1.536 1.00 86.06 102 THR A N 1
ATOM 867 C CA . THR A 1 102 ? 14.304 -0.324 0.668 1.00 86.06 102 THR A CA 1
ATOM 868 C C . THR A 1 102 ? 15.645 -0.003 0.011 1.00 86.06 102 THR A C 1
ATOM 870 O O . THR A 1 102 ? 16.494 -0.881 -0.119 1.00 86.06 102 THR A O 1
ATOM 873 N N . HIS A 1 103 ? 15.834 1.238 -0.444 1.00 80.06 103 HIS A N 1
ATOM 874 C CA . HIS A 1 103 ? 17.004 1.628 -1.237 1.00 80.06 103 HIS A CA 1
ATOM 875 C C . HIS A 1 103 ? 18.014 2.487 -0.468 1.00 80.06 103 HIS A C 1
ATOM 877 O O . HIS A 1 103 ? 19.102 2.726 -0.982 1.00 80.06 103 HIS A O 1
ATOM 883 N N . TYR A 1 104 ? 17.659 2.948 0.735 1.00 76.00 104 TYR A N 1
ATOM 884 C CA .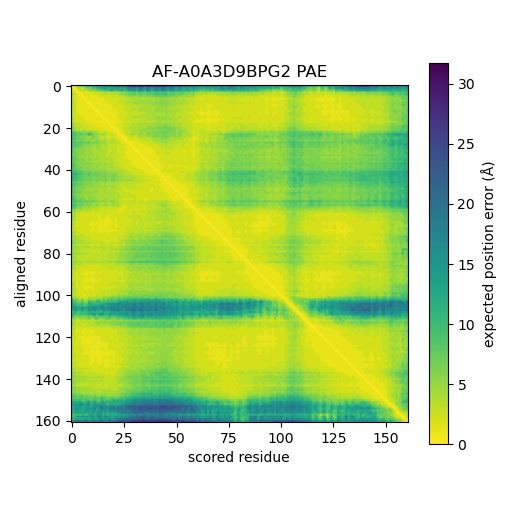 TYR A 1 104 ? 18.397 3.925 1.544 1.00 76.00 104 TYR A CA 1
ATOM 885 C C . TYR A 1 104 ? 18.890 5.122 0.721 1.00 76.00 104 TYR A C 1
ATOM 887 O O . TYR A 1 104 ? 20.001 5.618 0.888 1.00 76.00 104 TYR A O 1
ATOM 895 N N . ASP A 1 105 ? 18.045 5.581 -0.203 1.00 74.31 105 ASP A N 1
ATOM 896 C CA . ASP A 1 105 ? 18.350 6.716 -1.061 1.00 74.31 105 ASP A CA 1
ATOM 897 C C . ASP A 1 105 ? 18.283 8.010 -0.239 1.00 74.31 105 ASP A C 1
ATOM 899 O O . ASP A 1 105 ? 17.200 8.483 0.115 1.00 74.31 105 ASP A O 1
ATOM 903 N N . PHE A 1 106 ? 19.446 8.599 0.046 1.00 70.12 106 PHE A N 1
ATOM 904 C CA . PHE A 1 106 ? 19.576 9.858 0.787 1.00 70.12 106 PHE A CA 1
ATOM 905 C C . PHE A 1 106 ? 18.746 11.004 0.187 1.00 70.12 106 PHE A C 1
ATOM 907 O O . PHE A 1 106 ? 18.321 11.903 0.911 1.00 70.12 106 PHE A O 1
ATOM 914 N N . SER A 1 107 ? 18.448 10.976 -1.117 1.00 69.06 107 SER A N 1
ATOM 915 C CA . SER A 1 107 ? 17.589 11.988 -1.742 1.00 69.06 107 SER A CA 1
ATOM 916 C C . SER A 1 107 ? 16.128 11.913 -1.268 1.00 69.06 107 SER A C 1
ATOM 918 O O . SER A 1 107 ? 15.406 12.913 -1.335 1.00 69.06 107 SER A O 1
ATOM 920 N N . MET A 1 108 ? 15.695 10.754 -0.756 1.00 71.06 108 MET A N 1
ATOM 921 C CA . MET A 1 108 ? 14.339 10.483 -0.265 1.00 71.06 108 MET A CA 1
ATOM 922 C C . MET A 1 108 ? 14.198 10.577 1.256 1.00 71.06 108 MET A C 1
ATOM 924 O O . MET A 1 108 ? 13.071 10.586 1.744 1.00 71.06 108 MET A O 1
ATOM 928 N N . GLU A 1 109 ? 15.293 10.728 2.003 1.00 74.62 109 GLU A N 1
ATOM 929 C CA . GLU A 1 109 ? 15.281 10.787 3.473 1.00 74.62 109 GLU A CA 1
ATOM 930 C C . GLU A 1 109 ? 14.335 11.870 4.011 1.00 74.62 109 GLU A C 1
ATOM 932 O O . GLU A 1 109 ? 13.544 11.623 4.914 1.00 74.62 109 GLU A O 1
ATOM 937 N N . LYS A 1 110 ? 14.327 13.055 3.383 1.00 74.75 110 LYS A N 1
ATOM 938 C CA . LYS A 1 110 ? 13.437 14.165 3.771 1.00 74.75 110 LYS A CA 1
ATOM 939 C C . LYS A 1 110 ? 11.955 13.919 3.468 1.00 74.75 110 LYS A C 1
ATOM 941 O O . LYS A 1 110 ? 11.115 14.671 3.951 1.00 74.75 110 LYS A O 1
ATOM 946 N N . LYS A 1 111 ? 11.638 12.944 2.612 1.00 79.56 111 LYS A N 1
ATOM 947 C CA . LYS A 1 111 ? 10.265 12.609 2.194 1.00 79.56 111 LYS A CA 1
ATOM 948 C C . LYS A 1 111 ? 9.714 11.386 2.923 1.00 79.56 111 LYS A C 1
ATOM 950 O O . LYS A 1 111 ? 8.503 11.190 2.935 1.00 79.56 111 LYS A O 1
ATOM 955 N N . ALA A 1 112 ? 10.587 10.558 3.488 1.00 85.44 112 ALA A N 1
ATOM 956 C CA . ALA A 1 112 ? 10.198 9.387 4.250 1.00 85.44 112 ALA A CA 1
ATOM 957 C C . ALA A 1 112 ? 9.742 9.785 5.656 1.00 85.44 112 ALA A C 1
ATOM 959 O O . ALA A 1 112 ? 10.373 10.606 6.324 1.00 85.44 112 ALA A O 1
ATOM 960 N N . LEU A 1 113 ? 8.654 9.169 6.119 1.00 90.12 113 LEU A N 1
ATOM 961 C CA . LEU A 1 113 ? 8.274 9.264 7.524 1.00 90.12 113 LEU A CA 1
ATOM 962 C C . LEU A 1 113 ? 9.262 8.459 8.366 1.00 90.12 113 LEU A C 1
ATOM 964 O O . LEU A 1 113 ? 9.767 7.435 7.918 1.00 90.12 113 LEU A O 1
ATOM 968 N N . ASN A 1 114 ? 9.498 8.890 9.601 1.00 89.50 114 ASN A N 1
ATOM 969 C CA . ASN A 1 114 ? 10.394 8.219 10.539 1.00 89.50 114 ASN A CA 1
ATOM 970 C C . ASN A 1 114 ? 9.780 8.177 11.947 1.00 89.50 114 ASN A C 1
ATOM 972 O O . ASN A 1 114 ? 8.733 8.776 12.200 1.00 89.50 114 ASN A O 1
ATOM 976 N N . GLY A 1 115 ? 10.398 7.413 12.854 1.00 89.94 115 GLY A N 1
ATOM 977 C CA . GLY A 1 115 ? 9.999 7.353 14.261 1.00 89.94 115 GLY A CA 1
ATOM 978 C C . GLY A 1 115 ? 8.506 7.067 14.463 1.00 89.94 115 GLY A C 1
ATOM 979 O O . GLY A 1 115 ? 7.978 6.063 13.977 1.00 89.94 115 GLY A O 1
ATOM 980 N N . SER A 1 116 ? 7.829 7.955 15.195 1.00 90.19 116 SER A N 1
ATOM 981 C CA . SER A 1 116 ? 6.401 7.834 15.514 1.00 90.19 116 SER A CA 1
ATOM 982 C 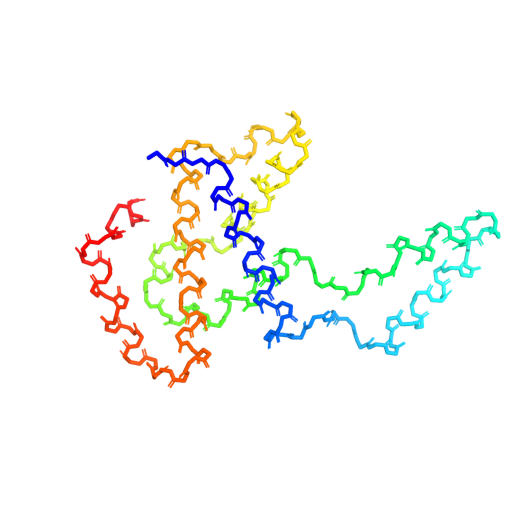C . SER A 1 116 ? 5.501 7.918 14.282 1.00 90.19 116 SER A C 1
ATOM 984 O O . SER A 1 116 ? 4.522 7.180 14.206 1.00 90.19 116 SER A O 1
ATOM 986 N N . ASP A 1 117 ? 5.842 8.740 13.290 1.00 92.19 117 ASP A N 1
ATOM 987 C CA . ASP A 1 117 ? 5.017 8.901 12.089 1.00 92.19 117 ASP A CA 1
ATOM 988 C C . ASP A 1 117 ? 5.036 7.631 11.234 1.00 92.19 117 ASP A C 1
ATOM 990 O O . ASP A 1 117 ? 3.992 7.160 10.778 1.00 92.19 117 ASP A O 1
ATOM 994 N N . LEU A 1 118 ? 6.210 7.003 11.095 1.00 93.69 118 LEU A N 1
ATOM 995 C CA . LEU A 1 118 ? 6.333 5.708 10.422 1.00 93.69 118 LEU A CA 1
ATOM 996 C C . LEU A 1 118 ? 5.615 4.596 11.199 1.00 93.69 118 LEU A C 1
ATOM 998 O O . LEU A 1 118 ? 4.996 3.708 10.601 1.00 93.69 118 LEU A O 1
ATOM 1002 N N . TYR A 1 119 ? 5.659 4.648 12.532 1.00 92.62 119 TYR A N 1
ATOM 1003 C CA . TYR A 1 119 ? 4.893 3.738 13.377 1.00 92.62 119 TYR A CA 1
ATOM 1004 C C . TYR A 1 119 ? 3.389 3.882 13.120 1.00 92.62 119 TYR A C 1
ATOM 1006 O O . TYR A 1 119 ? 2.717 2.885 12.850 1.00 92.62 119 TYR A O 1
ATOM 1014 N N . TYR A 1 120 ? 2.858 5.106 13.122 1.00 92.44 120 TYR A N 1
ATOM 1015 C CA . TYR A 1 120 ? 1.446 5.363 12.844 1.00 92.44 120 TYR A CA 1
ATOM 1016 C C . TYR A 1 120 ? 1.048 4.927 11.438 1.00 92.44 120 TYR A C 1
ATOM 1018 O O . TYR A 1 120 ? 0.021 4.265 11.275 1.00 92.44 120 TYR A O 1
ATOM 1026 N N . LEU A 1 121 ? 1.889 5.200 10.440 1.00 94.81 121 LEU A N 1
ATOM 1027 C CA . LEU A 1 121 ? 1.688 4.724 9.075 1.00 94.81 121 LEU A CA 1
ATOM 1028 C C . LEU A 1 121 ? 1.602 3.190 9.015 1.00 94.81 121 LEU A C 1
ATOM 1030 O O . LEU A 1 121 ? 0.704 2.638 8.379 1.00 94.81 121 LEU A O 1
ATOM 1034 N N . THR A 1 122 ? 2.482 2.498 9.744 1.00 95.12 122 THR A N 1
ATOM 1035 C CA . THR A 1 122 ? 2.491 1.030 9.840 1.00 95.12 122 THR A CA 1
ATOM 1036 C C . THR A 1 122 ? 1.206 0.493 10.461 1.00 95.12 122 THR A C 1
ATOM 1038 O O . THR A 1 122 ? 0.637 -0.478 9.960 1.00 95.12 122 THR A O 1
ATOM 1041 N N . ILE A 1 123 ? 0.718 1.112 11.540 1.00 92.88 123 ILE A N 1
ATOM 1042 C CA . ILE A 1 123 ? -0.531 0.680 12.178 1.00 92.88 123 ILE A CA 1
ATOM 1043 C C . ILE A 1 123 ? -1.724 0.898 11.243 1.00 92.88 123 ILE A C 1
ATOM 1045 O O . ILE A 1 123 ? -2.553 -0.003 11.123 1.00 92.88 123 ILE A O 1
ATOM 1049 N N . LYS A 1 124 ? -1.788 2.028 10.526 1.00 94.81 124 LYS A N 1
ATOM 1050 C CA . LYS A 1 124 ? -2.841 2.275 9.527 1.00 94.81 124 LYS A CA 1
ATOM 1051 C C . LYS A 1 124 ? -2.855 1.179 8.459 1.00 94.81 124 LYS A C 1
ATOM 1053 O O . LYS A 1 124 ? -3.891 0.560 8.242 1.00 94.81 124 LYS A O 1
ATOM 1058 N N . LEU A 1 125 ? -1.701 0.856 7.870 1.00 96.62 125 LEU A N 1
ATOM 1059 C CA . LEU A 1 125 ? -1.567 -0.238 6.896 1.00 96.62 125 LEU A CA 1
ATOM 1060 C C . LEU A 1 125 ? -1.989 -1.599 7.467 1.00 96.62 125 LEU A C 1
ATOM 1062 O O . LEU A 1 125 ? -2.626 -2.397 6.779 1.00 96.62 125 LEU A O 1
ATOM 1066 N N . ARG A 1 126 ? -1.678 -1.855 8.741 1.00 95.12 126 ARG A N 1
ATOM 1067 C CA . ARG A 1 126 ? -2.091 -3.080 9.430 1.00 95.12 126 ARG A CA 1
ATOM 1068 C C . ARG A 1 126 ? -3.606 -3.175 9.580 1.00 95.12 126 ARG A C 1
ATOM 1070 O O . ARG A 1 126 ? -4.149 -4.256 9.377 1.00 95.12 126 ARG A O 1
ATOM 1077 N N . ILE A 1 127 ? -4.279 -2.072 9.907 1.00 94.06 127 ILE A N 1
ATOM 1078 C CA . ILE A 1 127 ? -5.745 -2.021 9.976 1.00 94.06 127 ILE A CA 1
ATOM 1079 C C . ILE A 1 127 ? -6.339 -2.345 8.602 1.00 94.06 127 ILE A C 1
ATOM 1081 O O . ILE A 1 127 ? -7.206 -3.211 8.521 1.00 94.06 127 ILE A O 1
ATOM 1085 N N . ILE A 1 128 ? -5.818 -1.743 7.525 1.00 96.69 128 ILE A N 1
ATOM 1086 C CA . ILE A 1 128 ? -6.255 -2.047 6.152 1.00 96.69 128 ILE A CA 1
ATOM 1087 C C . ILE A 1 128 ? -6.123 -3.546 5.852 1.00 96.69 128 ILE A C 1
ATOM 1089 O O . ILE A 1 128 ? -7.089 -4.164 5.407 1.00 96.69 128 ILE A O 1
ATOM 1093 N N . LEU A 1 129 ? -4.974 -4.161 6.157 1.00 96.81 129 LEU A N 1
ATOM 1094 C CA . LEU A 1 129 ? -4.782 -5.599 5.946 1.00 96.81 129 LEU A CA 1
ATOM 1095 C C . LEU A 1 129 ? -5.762 -6.450 6.771 1.00 96.81 129 LEU A C 1
ATOM 1097 O O . LEU A 1 129 ? -6.294 -7.430 6.259 1.00 96.81 129 LEU A O 1
ATOM 1101 N N . ILE A 1 130 ? -6.013 -6.093 8.034 1.00 95.50 130 ILE A N 1
ATOM 1102 C CA . ILE A 1 130 ? -6.944 -6.829 8.903 1.00 95.50 130 ILE A CA 1
ATOM 1103 C C . ILE A 1 130 ? -8.364 -6.790 8.338 1.00 95.50 130 ILE A C 1
ATOM 1105 O O . ILE A 1 130 ? -9.006 -7.834 8.277 1.00 95.50 130 ILE A O 1
ATOM 1109 N N . ILE A 1 131 ? -8.842 -5.624 7.897 1.00 96.56 131 ILE A N 1
ATOM 1110 C CA . ILE A 1 131 ? -10.175 -5.489 7.294 1.00 96.56 131 ILE A CA 1
ATOM 1111 C C . ILE A 1 131 ? -10.294 -6.410 6.078 1.00 96.56 131 ILE A C 1
ATOM 1113 O O . ILE A 1 131 ? -11.238 -7.188 5.976 1.00 96.56 131 ILE A O 1
ATOM 1117 N N . HIS A 1 132 ? -9.292 -6.385 5.203 1.00 97.56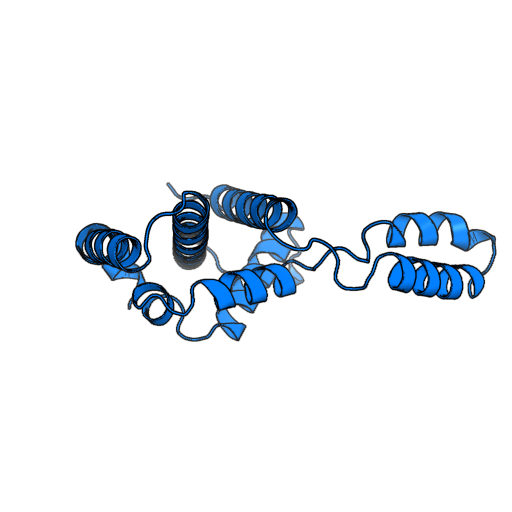 132 HIS A N 1
ATOM 1118 C CA . HIS A 1 132 ? -9.228 -7.250 4.027 1.00 97.56 132 HIS A CA 1
ATOM 1119 C C . HIS A 1 132 ? -9.224 -8.745 4.367 1.00 97.56 132 HIS A C 1
ATOM 1121 O O . HIS A 1 132 ? -9.899 -9.532 3.706 1.00 97.56 132 HIS A O 1
ATOM 1127 N N . LEU A 1 133 ? -8.514 -9.154 5.422 1.00 96.81 133 LEU A N 1
ATOM 1128 C CA . LEU A 1 133 ? -8.544 -10.537 5.903 1.00 96.81 133 LEU A CA 1
ATOM 1129 C C . LEU A 1 133 ? -9.925 -10.927 6.446 1.00 96.81 133 LEU A C 1
ATOM 1131 O O . LEU A 1 133 ? -10.369 -12.045 6.206 1.00 96.81 133 LEU A O 1
ATOM 1135 N N . LEU A 1 134 ? -10.619 -10.028 7.147 1.00 96.62 134 LEU A N 1
ATOM 1136 C CA . LEU A 1 134 ? -11.976 -10.284 7.639 1.00 96.62 134 LEU A CA 1
ATOM 1137 C C . LEU A 1 134 ? -12.978 -10.440 6.486 1.00 96.62 134 LEU A C 1
ATOM 1139 O O . LEU A 1 134 ? -13.783 -11.370 6.515 1.00 96.62 134 LEU A O 1
ATOM 1143 N N . ILE A 1 135 ? -12.879 -9.594 5.456 1.00 96.50 135 ILE A N 1
ATOM 1144 C CA . ILE A 1 135 ? -13.679 -9.721 4.227 1.00 96.50 135 ILE A CA 1
ATOM 1145 C C . ILE A 1 135 ? -13.399 -11.068 3.555 1.00 96.50 135 ILE A C 1
ATOM 1147 O O . ILE A 1 135 ? -14.329 -11.791 3.207 1.00 96.50 135 ILE A O 1
ATOM 1151 N N . LEU A 1 136 ? -12.122 -11.446 3.421 1.00 96.38 136 LEU A N 1
ATOM 1152 C CA . LEU A 1 136 ? -11.727 -12.723 2.820 1.00 96.38 136 LEU A CA 1
ATOM 1153 C C . LEU A 1 136 ? -12.280 -13.934 3.591 1.00 96.38 136 LEU A C 1
ATOM 1155 O O . LEU A 1 136 ? -12.599 -14.955 2.987 1.00 96.38 136 LEU A O 1
ATOM 1159 N N . LEU A 1 137 ? -12.409 -13.824 4.914 1.00 96.69 137 LEU A N 1
ATOM 1160 C CA . LEU A 1 137 ? -13.012 -14.850 5.770 1.00 96.69 137 LEU A CA 1
ATOM 1161 C C . LEU A 1 137 ? -14.549 -14.890 5.690 1.00 96.69 137 LEU A C 1
ATOM 1163 O O . LEU A 1 137 ? -15.162 -15.719 6.362 1.00 96.69 137 LEU A O 1
ATOM 1167 N N . GLY A 1 138 ? -15.175 -14.020 4.892 1.00 96.62 138 GLY A N 1
ATOM 1168 C CA . GLY A 1 138 ? -16.627 -13.956 4.730 1.00 96.62 138 GLY A CA 1
ATOM 1169 C C . GLY A 1 138 ? -17.351 -13.347 5.930 1.00 96.62 138 GLY A C 1
ATOM 1170 O O . GLY A 1 138 ? -18.521 -13.648 6.152 1.00 96.62 138 GLY A O 1
ATOM 1171 N N . ILE A 1 139 ? -16.666 -12.529 6.736 1.00 97.19 139 ILE A N 1
ATOM 1172 C CA . ILE A 1 139 ? -17.307 -11.813 7.842 1.00 97.19 139 ILE A CA 1
ATOM 1173 C C . ILE A 1 139 ? -18.155 -10.673 7.272 1.00 97.19 139 ILE A C 1
ATOM 1175 O O . ILE A 1 139 ? -17.684 -9.892 6.452 1.00 97.19 139 ILE A O 1
ATOM 1179 N N . GLU A 1 140 ? -19.398 -10.573 7.735 1.00 96.56 140 GLU A N 1
ATOM 1180 C CA . GLU A 1 140 ? -20.337 -9.533 7.312 1.00 96.56 140 GLU A CA 1
ATOM 1181 C C . GLU A 1 140 ? -19.869 -8.127 7.716 1.00 96.56 140 GLU A C 1
ATOM 1183 O O . GLU A 1 140 ? -19.335 -7.927 8.814 1.00 96.56 140 GLU A O 1
ATOM 1188 N N . ASP A 1 141 ? -20.140 -7.145 6.852 1.00 94.62 141 ASP A N 1
ATOM 1189 C CA . ASP A 1 141 ? -19.718 -5.747 7.015 1.00 94.62 141 ASP A CA 1
ATOM 1190 C C . ASP A 1 141 ? -20.123 -5.159 8.382 1.00 94.62 141 ASP A C 1
ATOM 1192 O O . ASP A 1 141 ? -19.319 -4.494 9.036 1.00 94.62 141 ASP A O 1
ATOM 1196 N N . GLU A 1 142 ? -21.337 -5.450 8.866 1.00 94.56 142 GLU A N 1
ATOM 1197 C CA . GLU A 1 142 ? -21.826 -4.974 10.170 1.00 94.56 142 GLU A CA 1
ATOM 1198 C C . GLU A 1 142 ? -20.971 -5.491 11.333 1.00 94.56 142 GLU A C 1
ATOM 1200 O O . GLU A 1 142 ? -20.659 -4.764 12.280 1.00 94.56 142 GLU A O 1
ATOM 1205 N N . LYS A 1 143 ? -20.551 -6.758 11.259 1.00 94.81 143 LYS A N 1
ATOM 1206 C CA . LYS A 1 143 ? -19.717 -7.384 12.284 1.00 94.81 143 LYS A CA 1
ATOM 1207 C C . LYS A 1 143 ? -18.279 -6.893 12.202 1.00 94.81 143 LYS A C 1
ATOM 1209 O O . LYS A 1 143 ? -17.648 -6.711 13.245 1.00 94.81 143 LYS A O 1
ATOM 1214 N N . ILE A 1 144 ? -17.775 -6.650 10.991 1.00 94.75 144 ILE A N 1
ATOM 1215 C CA . ILE A 1 144 ? -16.488 -5.981 10.790 1.00 94.75 144 ILE A CA 1
ATOM 1216 C C . ILE A 1 144 ? -16.522 -4.616 11.478 1.00 94.75 144 ILE A C 1
ATOM 1218 O O . ILE A 1 144 ? -15.628 -4.338 12.275 1.00 94.75 144 ILE A O 1
ATOM 1222 N N . GLU A 1 145 ? -17.577 -3.818 11.295 1.00 92.94 145 GLU A N 1
ATOM 1223 C CA . GLU A 1 145 ? -17.652 -2.516 11.965 1.00 92.94 145 GLU A CA 1
ATOM 1224 C C . GLU A 1 145 ? -17.699 -2.602 13.483 1.00 92.94 145 GLU A C 1
ATOM 1226 O O . GLU A 1 145 ? -17.019 -1.840 14.167 1.00 92.94 145 GLU A O 1
ATOM 1231 N N . GLN A 1 146 ? -18.432 -3.563 14.042 1.00 91.38 146 GLN A N 1
ATOM 1232 C CA . GLN A 1 146 ? -18.438 -3.771 15.491 1.00 91.38 146 GLN A CA 1
ATOM 1233 C C . GLN A 1 146 ? -17.051 -4.148 16.032 1.00 91.38 146 GLN A C 1
ATOM 1235 O O . GLN A 1 146 ? -16.670 -3.717 17.124 1.00 91.38 146 GLN A O 1
ATOM 1240 N N . ILE A 1 147 ? -16.289 -4.959 15.291 1.00 89.94 147 ILE A N 1
ATOM 1241 C CA . ILE A 1 147 ? -14.911 -5.318 15.651 1.00 89.94 147 ILE A CA 1
ATOM 1242 C C . ILE A 1 147 ? -14.018 -4.076 15.590 1.00 89.94 147 ILE A C 1
ATOM 1244 O O . ILE A 1 147 ? -13.269 -3.812 16.532 1.00 89.94 147 ILE A O 1
ATOM 1248 N N . LEU A 1 148 ? -14.112 -3.303 14.509 1.00 88.19 148 LEU A N 1
ATOM 1249 C CA . LEU A 1 148 ? -13.306 -2.104 14.301 1.00 88.19 148 LEU A CA 1
ATOM 1250 C C . LEU A 1 148 ? -13.614 -1.014 15.326 1.00 88.19 148 LEU A C 1
ATOM 1252 O O . LEU A 1 148 ? -12.683 -0.397 15.835 1.00 88.19 148 LEU A O 1
ATOM 1256 N N . GLN A 1 149 ? -14.881 -0.826 15.694 1.00 84.31 149 GLN A N 1
ATOM 1257 C CA . GLN A 1 149 ? -15.283 0.122 16.730 1.00 84.31 149 GLN A CA 1
ATOM 1258 C C . GLN A 1 149 ? -14.678 -0.238 18.091 1.00 84.31 149 GLN A C 1
ATOM 1260 O O . GLN A 1 149 ? -14.116 0.622 18.760 1.00 84.31 149 GLN A O 1
ATOM 1265 N N . LYS A 1 150 ? -14.695 -1.520 18.477 1.00 83.12 150 LYS A N 1
ATOM 1266 C CA . LYS A 1 150 ? -14.025 -1.955 19.713 1.00 83.12 150 LYS A CA 1
ATOM 1267 C C . LYS A 1 150 ? -12.521 -1.690 19.650 1.00 83.12 150 LYS A C 1
ATOM 1269 O O . LYS A 1 150 ? -11.929 -1.238 20.621 1.00 83.12 150 LYS A O 1
ATOM 1274 N N . LEU A 1 151 ? -11.883 -1.955 18.513 1.00 76.12 151 LEU A N 1
ATOM 1275 C CA . LEU A 1 151 ? -10.455 -1.679 18.356 1.00 76.12 151 LEU A CA 1
ATOM 1276 C C . LEU A 1 151 ? -10.135 -0.174 18.409 1.00 76.12 151 LEU A C 1
ATOM 1278 O O . LEU A 1 151 ? -9.100 0.202 18.962 1.00 76.12 151 LEU A O 1
ATOM 1282 N N . GLU A 1 152 ? -11.017 0.677 17.878 1.00 71.38 152 GLU A N 1
ATOM 1283 C CA . GLU A 1 152 ? -10.944 2.138 17.999 1.00 71.38 152 GLU A CA 1
ATOM 1284 C C . GLU A 1 152 ? -10.908 2.554 19.476 1.00 71.38 152 GLU A C 1
ATOM 1286 O O . GLU A 1 152 ? -9.930 3.170 19.912 1.00 71.38 152 GLU A O 1
ATOM 1291 N N . ASP A 1 153 ? -11.904 2.108 20.246 1.00 67.69 153 ASP A N 1
ATOM 1292 C CA . ASP A 1 153 ? -12.120 2.497 21.643 1.00 67.69 153 ASP A CA 1
ATOM 1293 C C . ASP A 1 153 ? -10.945 2.122 22.567 1.00 67.69 153 ASP A C 1
ATOM 1295 O O . ASP A 1 153 ? -10.623 2.867 23.495 1.00 67.69 153 ASP A O 1
ATOM 1299 N N . TYR A 1 154 ? -10.270 0.995 22.303 1.00 61.22 154 TYR A N 1
ATOM 1300 C CA . TYR A 1 154 ? -9.195 0.481 23.164 1.00 61.22 154 TYR A CA 1
ATOM 1301 C C . TYR A 1 154 ? -7.774 0.769 22.669 1.00 61.22 154 TYR A C 1
ATOM 1303 O O . TYR A 1 154 ? -6.851 0.839 23.486 1.00 61.22 154 TYR A O 1
ATOM 1311 N N . HIS A 1 155 ? -7.557 0.892 21.356 1.00 64.00 155 HIS A N 1
ATOM 1312 C CA . HIS A 1 155 ? -6.206 0.802 20.798 1.00 64.00 155 HIS A CA 1
ATOM 1313 C C . HIS A 1 155 ? -5.845 1.859 19.761 1.00 64.00 155 HIS A C 1
ATOM 1315 O O . HIS A 1 155 ? -4.652 2.021 19.529 1.00 64.00 155 HIS A O 1
ATOM 1321 N N . TYR A 1 156 ? -6.790 2.578 19.145 1.00 67.38 156 TYR A N 1
ATOM 1322 C CA . TYR A 1 156 ? -6.471 3.416 17.976 1.00 67.38 156 TYR A CA 1
ATOM 1323 C C . TYR A 1 156 ? -6.860 4.890 18.085 1.00 67.38 156 TYR A C 1
ATOM 1325 O O . TYR A 1 156 ? -6.609 5.640 17.144 1.00 67.38 156 TYR A O 1
ATOM 1333 N N . ASN A 1 157 ? -7.352 5.347 19.238 1.00 66.88 157 ASN A N 1
ATOM 1334 C CA . ASN A 1 157 ? -7.646 6.768 19.471 1.00 66.88 157 ASN A CA 1
ATOM 1335 C C . ASN A 1 157 ? -6.459 7.704 19.160 1.00 66.88 157 ASN A C 1
ATOM 1337 O O . ASN A 1 157 ? -6.661 8.817 18.683 1.00 66.88 157 ASN A O 1
ATOM 1341 N N . PHE A 1 158 ? -5.215 7.243 19.341 1.00 71.94 158 PHE A N 1
ATOM 1342 C CA . PHE A 1 158 ? -4.018 8.031 19.018 1.00 71.94 158 PHE A CA 1
ATOM 1343 C C . PHE A 1 158 ? -3.799 8.263 17.510 1.00 71.94 158 PHE A C 1
ATOM 1345 O O . PHE A 1 158 ? -2.986 9.105 17.148 1.00 71.94 158 PHE A O 1
ATOM 1352 N N . LEU A 1 159 ? -4.488 7.528 16.627 1.00 62.78 159 LEU A N 1
ATOM 1353 C CA . LEU A 1 159 ? -4.379 7.678 15.167 1.00 62.78 159 LEU A CA 1
ATOM 1354 C C . LEU A 1 159 ? -5.329 8.734 14.586 1.00 62.78 159 LEU A C 1
ATOM 1356 O O . LEU A 1 159 ? -5.238 9.026 13.393 1.00 62.78 159 LEU A O 1
ATOM 1360 N N . ILE A 1 160 ? -6.268 9.235 15.393 1.00 63.09 160 ILE A N 1
ATOM 1361 C CA . ILE A 1 160 ? -7.364 10.122 14.965 1.00 63.09 160 ILE A CA 1
ATOM 1362 C C . ILE A 1 160 ? -7.018 11.609 15.207 1.00 63.09 160 ILE A C 1
ATOM 1364 O O . ILE A 1 160 ? -7.680 12.490 14.648 1.00 63.09 160 ILE A O 1
ATOM 1368 N N . GLY A 1 161 ? -5.955 11.877 15.979 1.00 51.81 161 GLY A N 1
ATOM 1369 C CA . GLY A 1 161 ? -5.377 13.210 16.207 1.00 51.81 161 GLY A CA 1
ATOM 1370 C C . GLY A 1 161 ? -4.775 13.821 14.951 1.00 51.81 161 GLY A C 1
ATOM 1371 O O . GLY A 1 161 ? -4.000 13.117 14.267 1.00 51.81 161 GLY A O 1
#